Protein AF-A0A9D6KW10-F1 (afdb_monomer_lite)

Radius of gyration: 14.91 Å; chains: 1; bounding box: 33×21×42 Å

Foldseek 3Di:
DPDPPDDDPPPVVVVCLVVVQVLLQVLLVVVVLPLVSSCVVVVHDSVVSVVSCVVSVPDSNPPD

Sequence (64 aa):
AASPGLPADGLYDRLLAEVERPLIAHALQATRGNQIRAAAVLGINRNTLRKKIQALGIRTGRGD

Secondary structure (DSSP, 8-state):
-PPTTPPPS-HHHHHHHHHHHHHHHHHHHHTTT-HHHHHHHHTS-HHHHHHHHHHTT---SS--

Structure (mmCIF, N/CA/C/O backbone):
data_AF-A0A9D6KW10-F1
#
_entry.id   AF-A0A9D6KW10-F1
#
loop_
_atom_site.group_PDB
_atom_site.id
_atom_site.type_symbol
_atom_site.label_atom_id
_atom_site.label_alt_id
_atom_site.label_comp_id
_atom_site.label_asym_id
_atom_site.label_entity_id
_atom_site.label_seq_id
_atom_site.pdbx_PDB_ins_code
_atom_site.Cartn_x
_atom_site.Cartn_y
_atom_site.Cartn_z
_atom_site.occupancy
_atom_site.B_iso_or_equiv
_atom_site.auth_seq_id
_atom_site.auth_comp_id
_atom_site.auth_asym_id
_atom_site.auth_atom_id
_atom_site.pdbx_PDB_model_num
ATOM 1 N N . ALA A 1 1 ? 21.034 2.178 -29.150 1.00 47.81 1 ALA A N 1
ATOM 2 C CA . ALA A 1 1 ? 19.757 1.819 -29.795 1.00 47.81 1 ALA A CA 1
ATOM 3 C C . ALA A 1 1 ? 19.066 0.807 -28.895 1.00 47.81 1 ALA A C 1
ATOM 5 O O . ALA A 1 1 ? 19.710 -0.172 -28.543 1.00 47.81 1 ALA A O 1
ATOM 6 N N . ALA A 1 2 ? 17.838 1.075 -28.444 1.00 54.62 2 ALA A N 1
ATOM 7 C CA . ALA A 1 2 ? 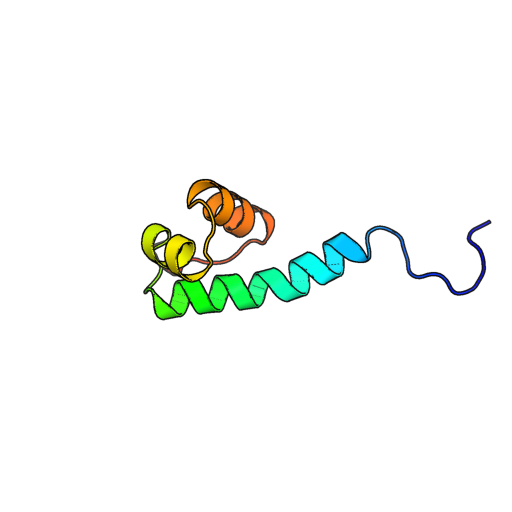17.066 0.095 -27.684 1.00 54.62 2 ALA A CA 1
ATOM 8 C C . ALA A 1 2 ? 16.861 -1.154 -28.559 1.00 54.62 2 ALA A C 1
ATOM 10 O O . ALA A 1 2 ? 16.425 -1.031 -29.704 1.00 54.62 2 ALA A O 1
ATOM 11 N N . SER A 1 3 ? 17.254 -2.328 -28.063 1.00 59.12 3 SER A N 1
ATOM 12 C CA . SER A 1 3 ? 17.122 -3.595 -28.787 1.00 59.12 3 SER A CA 1
ATOM 13 C C . SER A 1 3 ? 15.643 -3.874 -29.100 1.00 59.12 3 SER A C 1
ATOM 15 O O . SER A 1 3 ? 14.794 -3.663 -28.228 1.00 59.12 3 SER A O 1
ATOM 17 N N . PRO A 1 4 ? 15.301 -4.324 -30.319 1.00 61.38 4 PRO A N 1
ATOM 18 C CA . PRO A 1 4 ? 13.913 -4.442 -30.746 1.00 61.38 4 PRO A CA 1
ATOM 19 C C . PRO A 1 4 ? 13.197 -5.530 -29.933 1.00 61.38 4 PRO A C 1
ATOM 21 O O . PRO A 1 4 ? 13.612 -6.685 -29.941 1.00 61.38 4 PRO A O 1
ATOM 24 N N . GLY A 1 5 ? 12.125 -5.149 -29.230 1.00 80.88 5 GLY A N 1
ATOM 25 C CA . GLY A 1 5 ? 11.201 -6.074 -28.558 1.00 80.88 5 GLY A CA 1
ATOM 26 C C . GLY A 1 5 ? 11.192 -6.047 -27.026 1.00 80.88 5 GLY A C 1
ATOM 27 O O . GLY A 1 5 ? 10.365 -6.734 -26.430 1.00 80.88 5 GLY A O 1
ATOM 28 N N . LEU A 1 6 ? 12.056 -5.265 -26.370 1.00 83.75 6 LEU A N 1
ATOM 29 C CA . LEU A 1 6 ? 12.023 -5.147 -24.908 1.00 83.75 6 LEU A CA 1
ATOM 30 C C . LEU A 1 6 ? 10.971 -4.118 -24.447 1.00 83.75 6 LEU A C 1
ATOM 32 O O . LEU A 1 6 ? 10.833 -3.064 -25.075 1.00 83.75 6 LEU A O 1
ATOM 36 N N . PRO A 1 7 ? 10.229 -4.394 -23.357 1.00 85.25 7 PRO A N 1
ATOM 37 C CA . PRO A 1 7 ? 9.321 -3.424 -22.755 1.00 85.25 7 PRO A CA 1
ATOM 38 C C . PRO A 1 7 ? 10.059 -2.151 -22.337 1.00 85.25 7 PRO A C 1
ATOM 40 O O . PRO A 1 7 ? 11.226 -2.203 -21.958 1.00 85.25 7 PRO A O 1
ATOM 43 N N . ALA A 1 8 ? 9.350 -1.020 -22.344 1.00 89.00 8 ALA A N 1
ATOM 44 C CA . ALA A 1 8 ? 9.889 0.231 -21.819 1.00 89.00 8 ALA A CA 1
ATOM 45 C C . ALA A 1 8 ? 10.325 0.090 -20.350 1.00 89.00 8 ALA A C 1
ATOM 47 O O . ALA A 1 8 ? 9.680 -0.628 -19.570 1.00 89.00 8 ALA A O 1
ATOM 48 N N . ASP A 1 9 ? 11.372 0.830 -19.986 1.00 91.69 9 ASP A N 1
ATOM 49 C CA . ASP A 1 9 ? 11.939 0.874 -18.639 1.00 91.69 9 ASP A CA 1
ATOM 50 C C . ASP A 1 9 ? 10.877 1.149 -17.557 1.00 91.69 9 ASP A C 1
ATOM 52 O O . ASP A 1 9 ? 9.788 1.677 -17.811 1.00 91.69 9 ASP A O 1
ATOM 56 N N . GLY A 1 10 ? 11.174 0.741 -16.321 1.00 93.56 10 GLY A N 1
ATOM 57 C CA . GLY A 1 10 ? 10.239 0.882 -15.200 1.00 93.56 10 GLY A CA 1
ATOM 58 C C . GLY A 1 10 ? 9.036 -0.066 -15.273 1.00 93.56 10 GLY A C 1
ATOM 59 O O . GLY A 1 10 ? 8.009 0.187 -14.646 1.00 93.56 10 GLY A O 1
ATOM 60 N N . LEU A 1 11 ? 9.123 -1.159 -16.044 1.00 94.25 11 LEU A N 1
ATOM 61 C CA . LEU A 1 11 ? 8.073 -2.185 -16.099 1.00 94.25 11 LEU A CA 1
ATOM 62 C C . L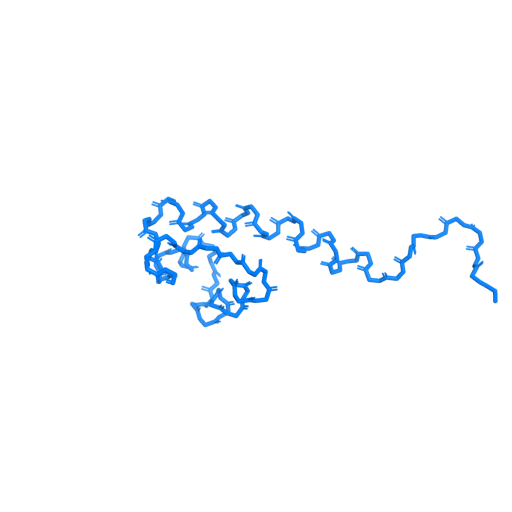EU A 1 11 ? 7.739 -2.743 -14.706 1.00 94.25 11 LEU A C 1
ATOM 64 O O . LEU A 1 11 ? 6.564 -2.902 -14.387 1.00 94.25 11 LEU A O 1
ATOM 68 N N . TYR A 1 12 ? 8.762 -3.004 -13.884 1.00 95.94 12 TYR A N 1
ATOM 69 C CA . TYR A 1 12 ? 8.585 -3.519 -12.526 1.00 95.94 12 TYR A CA 1
ATOM 70 C C . TYR A 1 12 ? 7.733 -2.576 -11.672 1.00 95.94 12 TYR A C 1
ATOM 72 O O . TYR A 1 12 ? 6.726 -3.006 -11.121 1.00 95.94 12 TYR A O 1
ATOM 80 N N . ASP A 1 13 ? 8.078 -1.287 -11.624 1.00 95.44 13 ASP A N 1
ATOM 81 C CA . ASP A 1 13 ? 7.353 -0.309 -10.806 1.00 95.44 13 ASP A CA 1
ATOM 82 C C . ASP A 1 13 ? 5.914 -0.101 -11.290 1.00 95.44 13 ASP A C 1
ATOM 84 O O . ASP A 1 13 ? 4.999 0.030 -10.476 1.00 95.44 13 ASP A O 1
ATOM 88 N N . ARG A 1 14 ? 5.692 -0.123 -12.612 1.00 94.94 14 ARG A N 1
ATOM 89 C CA . ARG A 1 14 ? 4.348 -0.027 -13.201 1.00 94.94 14 ARG A CA 1
ATOM 90 C C . ARG A 1 14 ? 3.472 -1.214 -12.810 1.00 94.94 14 ARG A C 1
ATOM 92 O O . ARG A 1 14 ? 2.374 -1.004 -12.300 1.00 94.94 14 ARG A O 1
ATOM 99 N N . LEU A 1 15 ? 3.970 -2.438 -12.993 1.00 96.75 15 LEU A N 1
ATOM 100 C CA . LEU A 1 15 ? 3.239 -3.648 -12.610 1.00 96.75 15 LEU A CA 1
ATOM 101 C C . LEU A 1 15 ? 3.031 -3.727 -11.098 1.00 96.75 15 LEU A C 1
ATOM 103 O O . LEU A 1 15 ? 1.944 -4.076 -10.640 1.00 96.75 15 LEU A O 1
ATOM 107 N N . LEU A 1 16 ? 4.046 -3.365 -10.314 1.00 96.81 16 LEU A N 1
ATOM 108 C CA . LEU A 1 16 ? 3.940 -3.354 -8.863 1.00 96.81 16 LEU A CA 1
ATOM 109 C C . LEU A 1 16 ? 2.851 -2.377 -8.406 1.00 96.81 16 LEU A C 1
ATOM 111 O O . LEU A 1 16 ? 2.018 -2.747 -7.585 1.00 96.81 16 LEU A O 1
ATOM 115 N N . ALA A 1 17 ? 2.791 -1.167 -8.969 1.00 96.94 17 ALA A N 1
ATOM 116 C CA . ALA A 1 17 ? 1.740 -0.200 -8.657 1.00 96.94 17 ALA A CA 1
ATOM 117 C C . ALA A 1 17 ? 0.338 -0.701 -9.048 1.00 96.94 17 ALA A C 1
ATOM 119 O O . ALA A 1 17 ? -0.625 -0.482 -8.306 1.00 96.94 17 ALA A O 1
ATOM 120 N N . GLU A 1 18 ? 0.224 -1.383 -10.189 1.00 96.56 18 GLU A N 1
ATOM 121 C CA . GLU A 1 18 ? -1.033 -1.938 -10.698 1.00 96.56 18 GLU A CA 1
ATOM 122 C C . GLU A 1 18 ? -1.572 -3.074 -9.820 1.00 96.56 18 GLU A C 1
ATOM 124 O O . GLU A 1 18 ? -2.779 -3.160 -9.606 1.00 96.56 18 GLU A O 1
ATOM 129 N N . VAL A 1 19 ? -0.687 -3.884 -9.232 1.00 97.94 19 VAL A N 1
ATOM 130 C CA . VAL A 1 19 ? -1.057 -4.952 -8.288 1.00 97.94 19 VAL A CA 1
ATOM 131 C C . VAL A 1 19 ? -1.284 -4.411 -6.872 1.00 97.94 19 VAL A C 1
ATOM 133 O O . VAL A 1 19 ? -2.249 -4.784 -6.201 1.00 97.94 19 VAL A O 1
ATOM 136 N N . GLU A 1 20 ? -0.425 -3.511 -6.391 1.00 97.94 20 GLU A N 1
ATOM 137 C CA . GLU A 1 20 ? -0.503 -2.994 -5.021 1.00 97.94 20 GLU A CA 1
ATOM 138 C C . GLU A 1 20 ? -1.729 -2.108 -4.794 1.00 97.94 20 GLU A C 1
ATOM 140 O O . GLU A 1 20 ? -2.330 -2.158 -3.717 1.00 97.94 20 GLU A O 1
ATOM 145 N N . ARG A 1 21 ? -2.135 -1.307 -5.789 1.00 98.06 21 ARG A N 1
ATOM 146 C CA . ARG A 1 21 ? -3.290 -0.407 -5.667 1.00 98.06 21 ARG A CA 1
ATOM 147 C C . ARG A 1 21 ? -4.587 -1.148 -5.290 1.00 98.06 21 ARG A C 1
ATOM 149 O O . ARG A 1 21 ? -5.186 -0.764 -4.279 1.00 98.06 21 ARG A O 1
ATOM 156 N N . PRO A 1 22 ? -5.056 -2.173 -6.030 1.00 97.38 22 PRO A N 1
ATOM 157 C CA . PRO A 1 22 ? -6.268 -2.906 -5.672 1.00 97.38 22 PRO A CA 1
ATOM 158 C C . PRO A 1 22 ? -6.109 -3.705 -4.375 1.00 97.38 22 PRO A C 1
ATOM 160 O O . PRO A 1 22 ? -7.055 -3.737 -3.586 1.00 97.38 22 PRO A O 1
ATOM 163 N N . LEU A 1 23 ? -4.928 -4.279 -4.109 1.00 98.19 23 LEU A N 1
ATOM 164 C CA . LEU A 1 23 ? -4.637 -5.013 -2.872 1.00 98.19 23 LEU A CA 1
ATOM 165 C C . LEU A 1 23 ? -4.812 -4.124 -1.630 1.00 98.19 23 LEU A C 1
ATOM 167 O O . LEU A 1 23 ? -5.529 -4.475 -0.690 1.00 98.19 23 LEU A O 1
ATOM 171 N N . ILE A 1 24 ? -4.193 -2.941 -1.642 1.00 98.19 24 ILE A N 1
ATOM 172 C CA . ILE A 1 24 ? -4.285 -1.977 -0.542 1.00 98.19 24 ILE A CA 1
ATOM 173 C C . ILE A 1 24 ? -5.711 -1.437 -0.407 1.00 98.19 24 ILE A C 1
ATOM 175 O O . ILE A 1 24 ? -6.217 -1.331 0.712 1.00 98.19 24 ILE A O 1
ATOM 179 N N . ALA A 1 25 ? -6.379 -1.123 -1.521 1.00 97.25 25 ALA A N 1
ATOM 180 C CA . ALA A 1 25 ? -7.760 -0.649 -1.502 1.00 97.25 25 ALA A CA 1
ATOM 181 C C . ALA A 1 25 ? -8.708 -1.675 -0.855 1.00 97.25 25 ALA A C 1
ATOM 183 O O . ALA A 1 25 ? -9.492 -1.304 0.020 1.00 97.25 25 ALA A O 1
ATOM 184 N N . HIS A 1 26 ? -8.580 -2.961 -1.198 1.00 97.38 26 HIS A N 1
ATOM 185 C CA . HIS A 1 26 ? -9.380 -4.033 -0.597 1.00 97.38 26 HIS A CA 1
ATOM 186 C C . HIS A 1 26 ? -9.125 -4.167 0.907 1.00 97.38 26 HIS A C 1
ATOM 188 O O . HIS A 1 26 ? -10.073 -4.246 1.689 1.00 97.38 26 HIS A O 1
ATOM 194 N N . ALA A 1 27 ? -7.864 -4.128 1.346 1.00 97.75 27 ALA A N 1
ATOM 195 C CA . ALA A 1 27 ? -7.530 -4.190 2.770 1.00 97.75 27 ALA A CA 1
ATOM 196 C C . ALA A 1 27 ? -8.096 -2.989 3.553 1.00 97.75 27 ALA A C 1
ATOM 198 O O . ALA A 1 27 ? -8.598 -3.141 4.671 1.00 97.75 27 ALA A O 1
ATOM 199 N N . LEU A 1 28 ? -8.064 -1.789 2.966 1.00 97.06 28 LEU A N 1
ATOM 200 C CA . LEU A 1 28 ? -8.671 -0.598 3.561 1.00 97.06 28 LEU A CA 1
ATOM 201 C C . LEU A 1 28 ? -10.195 -0.716 3.629 1.00 97.06 28 LEU A C 1
ATOM 203 O O . LEU A 1 28 ? -10.768 -0.416 4.675 1.00 97.06 28 LEU A O 1
ATOM 207 N N . GLN A 1 29 ? -10.854 -1.194 2.572 1.00 95.94 29 GLN A N 1
ATOM 208 C CA . GLN A 1 29 ? -12.301 -1.427 2.565 1.00 95.94 29 GLN A CA 1
ATOM 209 C C . GLN A 1 29 ? -12.712 -2.452 3.630 1.00 95.94 29 GLN A C 1
ATOM 211 O O . GLN A 1 29 ? -13.571 -2.160 4.464 1.00 95.94 29 GLN A O 1
ATOM 216 N N . ALA A 1 30 ? -12.032 -3.602 3.682 1.00 96.38 30 ALA A N 1
ATOM 217 C CA . ALA A 1 30 ? -12.285 -4.664 4.658 1.00 96.38 30 ALA A CA 1
ATOM 218 C C . ALA A 1 30 ? -12.123 -4.192 6.114 1.00 96.38 30 ALA A C 1
ATOM 220 O O . ALA A 1 30 ? -12.765 -4.706 7.029 1.00 96.38 30 ALA A O 1
ATOM 221 N N . THR A 1 31 ? -11.285 -3.179 6.339 1.00 96.12 31 THR A N 1
ATOM 222 C CA . THR A 1 31 ? -11.006 -2.618 7.668 1.00 96.12 31 THR A CA 1
ATOM 223 C C . THR A 1 31 ? -11.641 -1.246 7.906 1.00 96.12 31 THR A C 1
ATOM 225 O O . THR A 1 31 ? -11.319 -0.589 8.902 1.00 96.12 31 THR A O 1
ATOM 228 N N . ARG A 1 3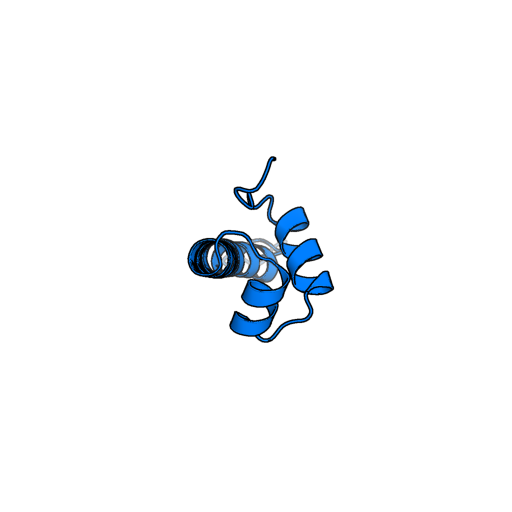2 ? -12.561 -0.806 7.033 1.00 94.81 32 ARG A N 1
ATOM 229 C CA . ARG A 1 32 ? -13.271 0.487 7.119 1.00 94.81 32 ARG A CA 1
ATOM 230 C C . ARG A 1 32 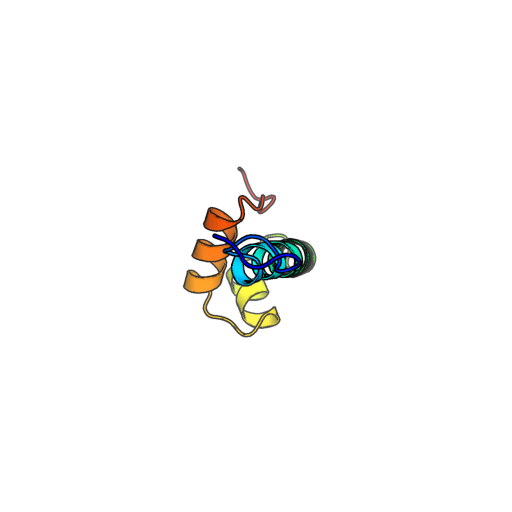? -12.310 1.681 7.274 1.00 94.81 32 ARG A C 1
ATOM 232 O O . ARG A 1 32 ? -12.440 2.517 8.176 1.00 94.81 32 ARG A O 1
ATOM 239 N N . GLY A 1 33 ? -11.270 1.699 6.445 1.00 94.56 33 GLY A N 1
ATOM 240 C CA . GLY A 1 33 ? -10.237 2.736 6.411 1.00 94.56 33 GLY A CA 1
ATOM 241 C C . GLY A 1 33 ? -9.271 2.724 7.604 1.00 94.56 33 GLY A C 1
ATOM 242 O O . GLY A 1 33 ? -8.469 3.645 7.754 1.00 94.56 33 GLY A O 1
ATOM 243 N N . ASN A 1 34 ? -9.317 1.719 8.488 1.00 95.44 34 ASN A N 1
ATOM 244 C CA . ASN A 1 34 ? -8.381 1.630 9.607 1.00 95.44 34 ASN A CA 1
ATOM 245 C C . ASN A 1 34 ? -7.006 1.134 9.131 1.00 95.44 34 ASN A C 1
ATOM 247 O O . ASN A 1 34 ? -6.761 -0.066 9.043 1.00 95.44 34 ASN A O 1
ATOM 251 N N . GLN A 1 35 ? -6.080 2.067 8.901 1.00 96.44 35 GLN A N 1
ATOM 252 C CA . GLN A 1 35 ? -4.735 1.759 8.405 1.00 96.44 35 GLN A CA 1
ATOM 253 C C . GLN A 1 35 ? -3.918 0.844 9.330 1.00 96.44 35 GLN A C 1
ATOM 255 O O . GLN A 1 35 ? -3.081 0.097 8.837 1.00 96.44 35 GLN A O 1
ATOM 260 N N . ILE A 1 36 ? -4.137 0.865 10.651 1.00 97.62 36 ILE A N 1
ATOM 261 C CA . ILE A 1 36 ? -3.433 -0.046 11.572 1.00 97.62 36 ILE A CA 1
ATOM 262 C C . ILE A 1 36 ? -3.888 -1.487 11.314 1.00 97.62 36 ILE A C 1
ATOM 264 O O . ILE A 1 36 ? -3.057 -2.377 11.150 1.00 97.62 36 ILE A O 1
ATOM 268 N N . ARG A 1 37 ? -5.204 -1.712 11.212 1.00 97.94 37 ARG A N 1
ATOM 269 C CA . ARG A 1 37 ? -5.759 -3.043 10.924 1.00 97.94 37 ARG A CA 1
ATOM 270 C C . ARG A 1 37 ? -5.448 -3.491 9.497 1.00 97.94 37 ARG A C 1
ATOM 272 O O . ARG A 1 37 ? -5.082 -4.642 9.312 1.00 97.94 37 ARG A O 1
ATOM 279 N N . ALA A 1 38 ? -5.537 -2.600 8.508 1.00 98.00 38 ALA A N 1
ATOM 280 C CA . ALA A 1 38 ? -5.177 -2.917 7.124 1.00 98.00 38 ALA A CA 1
ATOM 281 C C . ALA A 1 38 ? -3.704 -3.328 7.004 1.00 98.00 38 ALA A C 1
ATOM 283 O O . ALA A 1 38 ? -3.393 -4.304 6.331 1.00 98.00 38 ALA A O 1
ATOM 284 N N . ALA A 1 39 ? -2.801 -2.625 7.695 1.00 98.31 39 ALA A N 1
ATOM 285 C CA . ALA A 1 39 ? -1.382 -2.966 7.713 1.00 98.31 39 ALA A CA 1
ATOM 286 C C . ALA A 1 39 ? -1.136 -4.346 8.341 1.00 98.31 39 ALA A C 1
ATOM 288 O O . ALA A 1 39 ? -0.347 -5.117 7.806 1.00 98.31 39 ALA A O 1
ATOM 289 N N . ALA A 1 40 ? -1.868 -4.683 9.410 1.00 98.50 40 ALA A N 1
ATOM 290 C CA . ALA A 1 40 ? -1.826 -6.016 10.007 1.00 98.50 40 ALA A CA 1
ATOM 291 C C . ALA A 1 40 ? -2.342 -7.107 9.050 1.00 98.50 40 ALA A C 1
ATOM 293 O O . ALA A 1 40 ? -1.696 -8.139 8.923 1.00 98.50 40 ALA A O 1
ATOM 294 N N . VAL A 1 41 ? -3.450 -6.867 8.331 1.00 98.06 41 VAL A N 1
ATOM 295 C CA . VAL A 1 41 ? -3.979 -7.797 7.308 1.00 98.06 41 VAL A CA 1
ATOM 296 C C . VAL A 1 41 ? -2.970 -8.025 6.181 1.00 98.06 41 VAL A C 1
ATOM 298 O O . VAL A 1 41 ? -2.789 -9.150 5.733 1.00 98.06 41 VAL A O 1
ATOM 301 N N . LEU A 1 42 ? -2.295 -6.964 5.739 1.00 98.06 42 LEU A N 1
ATOM 302 C CA . LEU A 1 42 ? -1.284 -7.024 4.683 1.00 98.06 42 LEU A CA 1
ATOM 303 C C . LEU A 1 42 ? 0.078 -7.549 5.169 1.00 98.06 42 LEU A C 1
ATOM 305 O O . LEU A 1 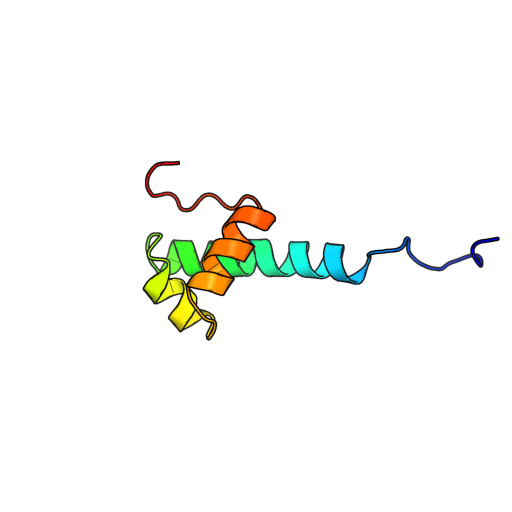42 ? 0.967 -7.754 4.350 1.00 98.06 42 LEU A O 1
ATOM 309 N N . GLY A 1 43 ? 0.273 -7.723 6.480 1.00 98.44 43 GLY A N 1
ATOM 310 C CA . GLY A 1 43 ? 1.547 -8.162 7.052 1.00 98.44 43 GLY A CA 1
ATOM 311 C C . GLY A 1 43 ? 2.685 -7.144 6.906 1.00 98.44 43 GLY A C 1
ATOM 312 O O . GLY A 1 43 ? 3.851 -7.529 6.870 1.00 98.44 43 GLY A O 1
ATOM 313 N N . ILE A 1 44 ? 2.376 -5.845 6.814 1.00 98.50 44 ILE A N 1
ATOM 314 C CA . ILE A 1 44 ? 3.376 -4.779 6.645 1.00 98.50 44 ILE A CA 1
ATOM 315 C C . ILE A 1 44 ? 3.310 -3.744 7.767 1.00 98.50 44 ILE A C 1
ATOM 317 O O . ILE A 1 44 ? 2.314 -3.596 8.471 1.00 98.50 44 ILE A O 1
ATOM 321 N N . ASN A 1 45 ? 4.373 -2.954 7.914 1.00 98.44 45 ASN A N 1
ATOM 322 C CA . ASN A 1 45 ? 4.371 -1.825 8.840 1.00 98.44 45 ASN A CA 1
ATOM 323 C C . ASN A 1 45 ? 3.348 -0.753 8.400 1.00 98.44 45 ASN A C 1
ATOM 325 O O . ASN A 1 45 ? 3.303 -0.365 7.230 1.00 98.44 45 ASN A O 1
ATOM 329 N N . ARG A 1 46 ? 2.572 -0.197 9.343 1.00 98.19 46 ARG A N 1
ATOM 330 C CA . ARG A 1 46 ? 1.597 0.880 9.079 1.00 98.19 46 ARG A CA 1
ATOM 331 C C . ARG A 1 46 ? 2.215 2.104 8.403 1.00 98.19 46 ARG A C 1
ATOM 333 O O . ARG A 1 46 ? 1.575 2.711 7.549 1.00 98.19 46 ARG A O 1
ATOM 340 N N . ASN A 1 47 ? 3.444 2.476 8.753 1.00 97.88 47 ASN A N 1
ATOM 341 C CA . ASN A 1 47 ? 4.143 3.593 8.113 1.00 97.88 47 ASN A CA 1
ATOM 342 C C . ASN A 1 47 ? 4.453 3.292 6.640 1.00 97.88 47 ASN A C 1
ATOM 344 O O . ASN A 1 47 ? 4.332 4.183 5.801 1.00 97.88 47 ASN A O 1
ATOM 348 N N . THR A 1 48 ? 4.789 2.040 6.317 1.00 98.31 48 THR A N 1
ATOM 349 C CA . THR A 1 48 ? 4.960 1.576 4.934 1.00 98.31 48 THR A CA 1
ATOM 350 C C . THR A 1 48 ? 3.639 1.642 4.179 1.00 98.31 48 THR A C 1
ATOM 352 O O . THR A 1 48 ? 3.597 2.216 3.093 1.00 98.31 48 THR A O 1
ATOM 355 N N . LEU A 1 49 ? 2.547 1.151 4.777 1.00 98.25 49 LEU A N 1
ATOM 356 C CA . LEU A 1 49 ? 1.211 1.258 4.188 1.00 98.25 49 LEU A CA 1
ATOM 357 C C . LEU A 1 49 ? 0.835 2.720 3.904 1.00 98.25 49 LEU A C 1
ATOM 359 O O . LEU A 1 49 ? 0.413 3.037 2.797 1.00 98.25 49 LEU A O 1
ATOM 363 N N . ARG A 1 50 ? 1.047 3.628 4.865 1.00 97.44 50 ARG A N 1
ATOM 364 C CA . ARG A 1 50 ? 0.777 5.063 4.690 1.00 97.44 50 ARG A CA 1
ATOM 365 C C . ARG A 1 50 ? 1.556 5.657 3.512 1.00 97.44 50 ARG A C 1
ATOM 367 O O . ARG A 1 50 ? 0.969 6.382 2.715 1.00 97.44 50 ARG A O 1
ATOM 374 N N . LYS A 1 51 ? 2.852 5.346 3.383 1.00 97.88 51 LYS A N 1
ATOM 375 C CA . LYS A 1 51 ? 3.675 5.810 2.250 1.00 97.88 51 LYS A CA 1
ATOM 376 C C . LYS A 1 51 ? 3.153 5.273 0.916 1.00 97.88 51 LYS A C 1
ATOM 378 O O . LYS A 1 51 ? 3.052 6.038 -0.036 1.00 97.88 51 LYS A O 1
ATOM 383 N N . LYS A 1 52 ? 2.769 3.993 0.857 1.00 97.62 52 LYS A N 1
ATOM 384 C CA . LYS A 1 52 ? 2.191 3.381 -0.351 1.00 97.62 52 LYS A CA 1
ATOM 385 C C . LYS A 1 52 ? 0.848 4.006 -0.728 1.00 97.62 52 LYS A C 1
ATOM 387 O O . LYS A 1 52 ? 0.646 4.320 -1.891 1.00 97.62 52 LYS A O 1
ATOM 392 N N . ILE A 1 53 ? -0.031 4.269 0.241 1.00 97.25 53 ILE A N 1
ATOM 393 C CA . ILE A 1 53 ? -1.304 4.976 0.017 1.00 97.25 53 ILE A CA 1
ATOM 394 C C . ILE A 1 53 ? -1.067 6.348 -0.628 1.00 97.25 53 ILE A C 1
ATOM 396 O O . ILE A 1 53 ? -1.763 6.69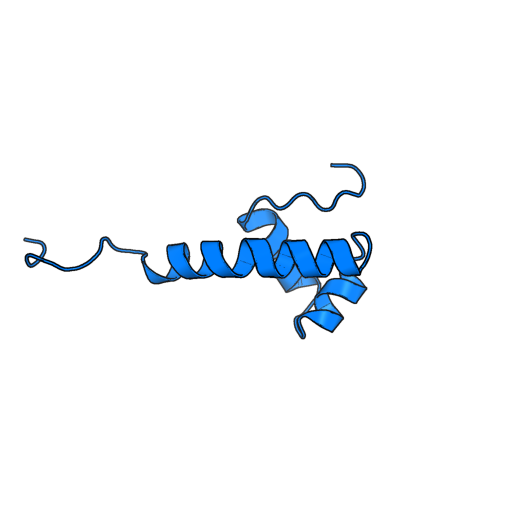1 -1.579 1.00 97.25 53 ILE A O 1
ATOM 400 N N . GLN A 1 54 ? -0.082 7.109 -0.139 1.00 96.31 54 GLN A N 1
ATOM 401 C CA . GLN A 1 54 ? 0.274 8.419 -0.696 1.00 96.31 54 GLN A CA 1
ATOM 402 C C . GLN A 1 54 ? 0.869 8.302 -2.103 1.00 96.31 54 GLN A C 1
ATOM 404 O O . GLN A 1 54 ? 0.395 8.970 -3.015 1.00 96.31 54 GLN A O 1
ATOM 409 N N . ALA A 1 55 ? 1.858 7.424 -2.293 1.00 96.25 55 ALA A N 1
ATOM 410 C CA . ALA A 1 55 ? 2.518 7.222 -3.584 1.00 96.25 55 ALA A CA 1
ATOM 411 C C . ALA A 1 55 ? 1.548 6.730 -4.669 1.00 96.25 55 ALA A C 1
ATOM 413 O O . ALA A 1 55 ? 1.636 7.135 -5.823 1.00 96.25 55 ALA A O 1
ATOM 414 N N . LEU A 1 56 ? 0.594 5.882 -4.283 1.00 96.50 56 LEU A N 1
ATOM 415 C CA . LEU A 1 56 ? -0.425 5.337 -5.168 1.00 96.50 56 LEU A CA 1
ATOM 416 C C . LEU A 1 56 ? -1.702 6.187 -5.179 1.00 96.50 56 LEU A C 1
ATOM 418 O O . LEU A 1 56 ? -2.663 5.776 -5.808 1.00 96.50 56 LEU A O 1
ATOM 422 N N . GLY A 1 57 ? -1.791 7.333 -4.496 1.00 94.94 57 GLY A N 1
ATOM 423 C CA . GLY A 1 57 ? -3.001 8.172 -4.487 1.00 94.94 57 GLY A CA 1
ATOM 424 C C . GLY A 1 57 ? -4.295 7.396 -4.183 1.00 94.94 57 GLY A C 1
ATOM 425 O O . GLY A 1 57 ? -5.261 7.463 -4.947 1.00 94.94 57 GLY A O 1
ATOM 426 N N . ILE A 1 58 ? -4.291 6.573 -3.130 1.00 94.75 58 ILE A N 1
ATOM 427 C CA . ILE A 1 58 ? -5.445 5.752 -2.731 1.00 94.75 58 ILE A CA 1
ATOM 428 C C . ILE A 1 58 ? -6.301 6.537 -1.732 1.00 94.75 58 ILE A C 1
ATOM 430 O O . ILE A 1 58 ? -5.807 6.976 -0.695 1.00 94.75 58 ILE A O 1
ATOM 434 N N . ARG A 1 59 ? -7.603 6.671 -2.010 1.00 88.38 59 ARG A N 1
ATOM 435 C CA . ARG A 1 59 ? -8.561 7.285 -1.078 1.00 88.38 59 ARG A CA 1
ATOM 436 C C . ARG A 1 59 ? -8.874 6.325 0.059 1.00 88.38 59 ARG A C 1
ATOM 438 O O . ARG A 1 59 ? -9.212 5.166 -0.176 1.00 88.38 59 ARG A O 1
ATOM 445 N N . THR A 1 60 ? -8.761 6.803 1.294 1.00 80.50 60 THR A N 1
ATOM 446 C CA . THR A 1 60 ? -8.963 5.958 2.485 1.00 80.50 60 THR A CA 1
ATOM 447 C C . THR A 1 60 ? -10.398 6.005 3.013 1.00 80.50 60 THR A C 1
ATOM 449 O O . THR A 1 60 ? -10.729 5.269 3.943 1.00 80.50 60 THR A O 1
ATOM 452 N N . GLY A 1 61 ? -11.257 6.838 2.406 1.00 69.81 61 GLY A N 1
ATOM 453 C CA . GLY A 1 61 ? -12.687 6.946 2.713 1.00 69.81 61 GLY A CA 1
ATOM 454 C C . GLY A 1 61 ? -12.994 7.602 4.060 1.00 69.81 61 GLY A C 1
ATOM 455 O O . GLY A 1 61 ? -14.157 7.724 4.433 1.00 69.81 61 GLY A O 1
ATOM 456 N N . ARG A 1 62 ? -11.968 8.025 4.804 1.00 63.59 62 ARG A N 1
ATOM 457 C CA . ARG A 1 62 ? -12.098 8.687 6.099 1.00 63.59 62 ARG A CA 1
ATOM 458 C C . ARG A 1 62 ? -11.606 10.125 5.956 1.00 63.59 62 ARG A C 1
ATOM 460 O O . ARG A 1 62 ? -10.479 10.396 6.341 1.00 63.59 62 ARG A O 1
ATOM 467 N N . GLY A 1 63 ? -12.458 10.984 5.389 1.00 61.66 63 GLY A N 1
ATOM 468 C CA . GLY A 1 63 ? -12.184 12.411 5.178 1.00 61.66 63 GLY A CA 1
ATOM 469 C C . GLY A 1 63 ? -10.925 12.630 4.346 1.00 61.66 63 GLY A C 1
ATOM 470 O O . GLY A 1 63 ? -9.845 12.786 4.909 1.00 61.66 63 GLY A O 1
ATOM 471 N N . ASP A 1 64 ? -11.075 12.572 3.024 1.00 50.78 64 ASP A N 1
ATOM 472 C CA . ASP A 1 64 ? -10.039 13.060 2.112 1.00 50.78 64 ASP A CA 1
ATOM 473 C C . ASP A 1 64 ? -9.844 14.576 2.311 1.00 50.78 64 ASP A C 1
ATOM 475 O O . ASP A 1 64 ? -10.871 15.273 2.503 1.00 50.78 64 ASP A O 1
#

pLDDT: mean 90.93, std 13.05, range [47.81, 98.5]